Protein AF-A0A6I9YG87-F1 (afdb_monomer_lite)

Organism: NCBI:txid35019

Secondary structure (DSSP, 8-state):
--SSSEEEEEEEEEEEEE---TT-----S--EEEEEEEETTB--TTSEEEEEEEPPTT-S-EEEEEEEEEEE-TT--EEEEEEE-SSS-EEEPTT-EEEEEEEE-

Sequence (105 aa):
MAPVSGYYIFSARLYVVPQIHPTRYQSRARDRLRLLICVESLCRQKSSLETVRSLDKTSEYFTISVSGILFLQAGQYASVFIDNATGSSFIVRSGSDFRGVLLGI

Radius of gyration: 15.73 Å; chains: 1; bounding box: 34×26×47 Å

pLDDT: mean 88.2, std 13.2, range [50.22, 98.25]

InterPro domains:
  IPR001073 C1q domain [PS50871] (1-105)
  IPR008983 Tumour necrosis factor-like domain superfamily [G3DSA:2.60.120.40] (1-104)
  IPR008983 Tumour necrosis factor-like domain superfamily [SSF49842] (2-103)
  IPR052136 Adipolin/Erythroferrone-related [PTHR24019] (2-105)

Structure (mmCIF, N/CA/C/O backbone):
data_AF-A0A6I9YG87-F1
#
_entry.id   AF-A0A6I9YG87-F1
#
loop_
_atom_site.group_PDB
_atom_site.id
_atom_site.type_symbol
_atom_site.label_atom_id
_atom_site.label_alt_id
_atom_site.label_comp_id
_atom_site.label_asym_id
_atom_site.label_entity_id
_atom_site.label_seq_id
_atom_site.pdbx_PDB_ins_code
_atom_site.Cartn_x
_atom_site.Cartn_y
_atom_site.Cartn_z
_atom_site.occupancy
_atom_site.B_iso_or_equiv
_atom_site.auth_seq_id
_atom_site.auth_comp_id
_atom_site.auth_asym_id
_atom_site.auth_atom_id
_atom_site.pdbx_PDB_model_num
ATOM 1 N N . MET A 1 1 ? -12.079 -1.415 4.695 1.00 91.75 1 MET A N 1
ATOM 2 C CA . MET A 1 1 ? -12.349 -0.549 5.862 1.00 91.75 1 MET A CA 1
ATOM 3 C C . MET A 1 1 ? -12.111 -1.355 7.125 1.00 91.75 1 MET A C 1
ATOM 5 O O . MET A 1 1 ? -12.330 -2.562 7.098 1.00 91.75 1 MET A O 1
ATOM 9 N N . ALA A 1 2 ? -11.623 -0.717 8.183 1.00 96.31 2 ALA A N 1
ATOM 10 C CA . ALA A 1 2 ? -11.376 -1.321 9.481 1.00 96.31 2 ALA A CA 1
ATOM 11 C C . ALA A 1 2 ? -12.713 -1.543 10.203 1.00 96.31 2 ALA A C 1
ATOM 13 O O . ALA A 1 2 ? -13.439 -0.571 10.428 1.00 96.31 2 ALA A O 1
ATOM 14 N N . PRO A 1 3 ? -13.063 -2.791 10.560 1.00 95.94 3 PRO A N 1
ATOM 15 C CA . PRO A 1 3 ? -14.302 -3.068 11.284 1.00 95.94 3 PRO A CA 1
ATOM 16 C C . PRO A 1 3 ? -14.259 -2.556 12.729 1.00 95.94 3 PRO A C 1
ATOM 18 O O . PRO A 1 3 ? -15.291 -2.200 13.286 1.00 95.94 3 PRO A O 1
ATOM 21 N N . VAL A 1 4 ? -13.067 -2.503 13.330 1.00 97.50 4 VAL A N 1
ATOM 22 C CA . VAL A 1 4 ? -12.837 -2.045 14.706 1.00 97.50 4 VAL A CA 1
ATOM 23 C C . VAL A 1 4 ? -11.617 -1.135 14.769 1.00 97.50 4 VAL A C 1
ATOM 25 O O . VAL A 1 4 ? -10.722 -1.234 13.926 1.00 97.50 4 VAL A O 1
ATOM 28 N N . SER A 1 5 ? -11.567 -0.264 15.775 1.00 98.25 5 SER A N 1
ATOM 29 C CA . SER A 1 5 ? -10.358 0.507 16.063 1.00 98.25 5 SER A CA 1
ATOM 30 C C . SER A 1 5 ? -9.269 -0.416 16.611 1.00 98.25 5 SER A C 1
ATOM 32 O O . SER A 1 5 ? -9.560 -1.239 17.475 1.00 98.25 5 SER A O 1
ATOM 34 N N . GLY A 1 6 ? -8.039 -0.293 16.121 1.00 97.62 6 GLY A N 1
ATOM 35 C CA . GLY A 1 6 ? -6.926 -1.115 16.589 1.00 97.62 6 GLY A CA 1
ATOM 36 C C . GLY A 1 6 ? -5.679 -1.019 15.718 1.00 97.62 6 GLY A C 1
ATOM 37 O O . GLY A 1 6 ? -5.630 -0.291 14.722 1.00 97.62 6 GLY A O 1
ATOM 38 N N . TYR A 1 7 ? -4.662 -1.783 16.096 1.00 97.75 7 TYR A N 1
ATOM 39 C CA . TYR A 1 7 ? -3.416 -1.945 15.360 1.00 97.75 7 TYR A CA 1
ATOM 40 C C . TYR A 1 7 ? -3.553 -3.050 14.319 1.00 97.75 7 TYR A C 1
ATOM 42 O O . TYR A 1 7 ? -3.827 -4.206 14.640 1.00 97.75 7 TYR A O 1
ATOM 50 N N . TYR A 1 8 ? -3.301 -2.703 13.063 1.00 97.88 8 TYR A N 1
ATOM 51 C CA . TYR A 1 8 ? -3.323 -3.625 11.939 1.00 97.88 8 TYR A CA 1
ATOM 52 C C . TYR A 1 8 ? -1.914 -3.772 11.374 1.00 97.88 8 TYR A C 1
ATOM 54 O O . TYR A 1 8 ? -1.237 -2.774 11.115 1.00 97.88 8 TYR A O 1
ATOM 62 N N . ILE A 1 9 ? -1.478 -5.011 11.144 1.00 97.81 9 ILE A N 1
ATOM 63 C CA . ILE A 1 9 ? -0.298 -5.278 10.323 1.00 97.81 9 ILE A CA 1
ATOM 64 C C . ILE A 1 9 ? -0.708 -5.261 8.859 1.00 97.81 9 ILE A C 1
ATOM 66 O O . ILE A 1 9 ? -1.599 -6.000 8.444 1.00 97.81 9 ILE A O 1
ATOM 70 N N . PHE A 1 10 ? -0.053 -4.416 8.076 1.00 98.19 10 PHE A N 1
ATOM 71 C CA . PHE A 1 10 ? -0.240 -4.329 6.639 1.00 98.19 10 PHE A CA 1
ATOM 72 C C . PHE A 1 10 ? 0.979 -4.856 5.903 1.00 98.19 10 PHE A C 1
ATOM 74 O O . PHE A 1 10 ? 2.114 -4.674 6.344 1.00 98.19 10 PHE A O 1
ATOM 81 N N . SER A 1 11 ? 0.730 -5.452 4.742 1.00 98.12 11 SER A N 1
ATOM 82 C CA . SER A 1 11 ? 1.756 -5.819 3.776 1.00 98.12 11 SER A CA 1
ATOM 83 C C . SER A 1 11 ? 1.261 -5.517 2.369 1.00 98.12 11 SER A C 1
ATOM 85 O O . SER A 1 11 ? 0.125 -5.842 2.028 1.00 98.12 11 SER A O 1
ATOM 87 N N . ALA A 1 12 ? 2.107 -4.888 1.561 1.00 98.25 12 ALA A N 1
ATOM 88 C CA . ALA A 1 12 ? 1.898 -4.734 0.129 1.00 98.25 12 ALA A CA 1
ATOM 89 C C . ALA A 1 12 ? 3.147 -5.216 -0.602 1.00 98.25 12 ALA A C 1
ATOM 91 O O . ALA A 1 12 ? 4.264 -4.830 -0.246 1.00 98.25 12 ALA A O 1
ATOM 92 N N . ARG 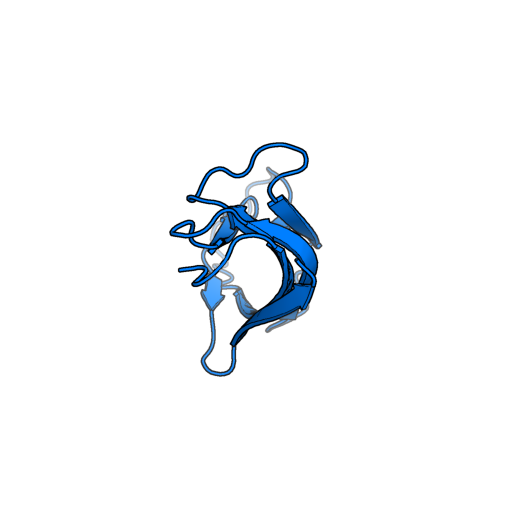A 1 13 ? 2.959 -6.026 -1.639 1.00 97.62 13 ARG A N 1
ATOM 93 C CA . ARG A 1 13 ?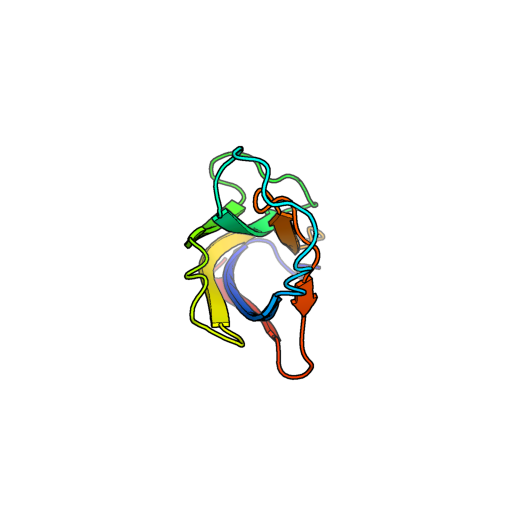 4.023 -6.523 -2.509 1.00 97.62 13 ARG A CA 1
ATOM 94 C C . ARG A 1 13 ? 3.590 -6.361 -3.951 1.00 97.62 13 ARG A C 1
ATOM 96 O O . ARG A 1 13 ? 2.625 -6.973 -4.395 1.00 97.62 13 ARG A O 1
ATOM 103 N N . LEU A 1 14 ? 4.329 -5.542 -4.685 1.00 96.19 14 LEU A N 1
ATOM 104 C CA . LEU A 1 14 ? 4.034 -5.236 -6.075 1.00 96.19 14 LEU A CA 1
ATOM 105 C C . LEU A 1 14 ? 5.142 -5.763 -6.979 1.00 96.19 14 LEU A C 1
ATOM 107 O O . LEU A 1 14 ? 6.324 -5.499 -6.747 1.00 96.19 14 LEU A O 1
ATOM 111 N N . TYR A 1 15 ? 4.740 -6.477 -8.024 1.00 94.25 15 TYR A N 1
ATOM 112 C CA . TYR A 1 15 ? 5.608 -6.901 -9.115 1.00 94.25 15 TYR A CA 1
ATOM 113 C C . TYR A 1 15 ? 5.542 -5.848 -10.215 1.00 94.25 15 TYR A C 1
ATOM 115 O O . TYR A 1 15 ? 4.486 -5.638 -10.814 1.00 94.25 15 TYR A O 1
ATOM 123 N N . VAL A 1 16 ? 6.655 -5.166 -10.459 1.00 91.94 16 VAL A N 1
ATOM 124 C CA . VAL A 1 16 ? 6.720 -3.990 -11.326 1.00 91.94 16 VAL A CA 1
ATOM 125 C C . VAL A 1 16 ? 7.597 -4.275 -12.539 1.00 91.94 16 VAL A C 1
ATOM 127 O O . VAL A 1 16 ? 8.715 -4.772 -12.409 1.00 91.94 16 VAL A O 1
ATOM 130 N N . VAL A 1 17 ? 7.081 -3.935 -13.718 1.00 89.50 17 VAL A N 1
ATOM 131 C CA . VAL A 1 17 ? 7.779 -4.029 -15.005 1.00 89.50 17 VAL A CA 1
ATOM 132 C C . VAL A 1 17 ? 7.974 -2.612 -15.549 1.00 89.50 17 VAL A C 1
ATOM 134 O O . VAL A 1 17 ? 6.981 -1.976 -15.922 1.00 89.50 17 VAL A O 1
ATOM 137 N N . PRO A 1 18 ? 9.208 -2.081 -15.575 1.00 84.12 18 PRO A N 1
ATOM 138 C CA . PRO A 1 18 ? 9.500 -0.792 -16.195 1.00 84.12 18 PRO A CA 1
ATOM 139 C C . PRO A 1 18 ? 9.194 -0.821 -17.695 1.00 84.12 18 PRO A C 1
ATOM 141 O O . PRO A 1 18 ? 9.567 -1.761 -18.391 1.00 84.12 18 PRO A O 1
ATOM 144 N N . GLN A 1 19 ? 8.568 0.229 -18.223 1.00 79.69 19 GLN A N 1
ATOM 145 C CA . GLN A 1 19 ? 8.455 0.429 -19.667 1.00 79.69 19 GLN A CA 1
ATOM 146 C C . GLN A 1 19 ? 9.606 1.317 -20.139 1.00 79.69 19 GLN A C 1
ATOM 148 O O . GLN A 1 19 ? 9.464 2.533 -20.304 1.00 79.69 19 GLN A O 1
ATOM 153 N N . ILE A 1 20 ? 10.771 0.699 -20.334 1.00 68.31 20 ILE A N 1
ATOM 154 C CA . ILE A 1 20 ? 11.975 1.392 -20.797 1.00 68.31 20 ILE A CA 1
ATOM 155 C C . ILE A 1 20 ? 11.751 1.831 -22.248 1.00 68.31 20 ILE A C 1
ATOM 157 O O . ILE A 1 20 ? 11.751 1.014 -23.164 1.00 68.31 20 ILE A O 1
ATOM 161 N N . HIS A 1 21 ? 11.556 3.133 -22.459 1.00 60.56 21 HIS A N 1
ATOM 162 C CA . HIS A 1 21 ? 11.530 3.721 -23.795 1.00 60.56 21 HIS A CA 1
ATOM 163 C C . HIS A 1 21 ? 12.934 4.235 -24.153 1.00 60.56 21 HIS A C 1
ATOM 165 O O . HIS A 1 21 ? 13.487 5.045 -23.404 1.00 60.56 21 HIS A O 1
ATOM 171 N N . PRO A 1 22 ? 13.516 3.833 -25.299 1.00 53.88 22 PRO A N 1
ATOM 172 C CA . PRO A 1 22 ? 14.879 4.214 -25.686 1.00 53.88 22 PRO A CA 1
ATOM 173 C C . PRO A 1 22 ? 15.054 5.709 -26.027 1.00 53.88 22 PRO A C 1
ATOM 175 O O . PRO A 1 22 ? 16.173 6.162 -26.247 1.0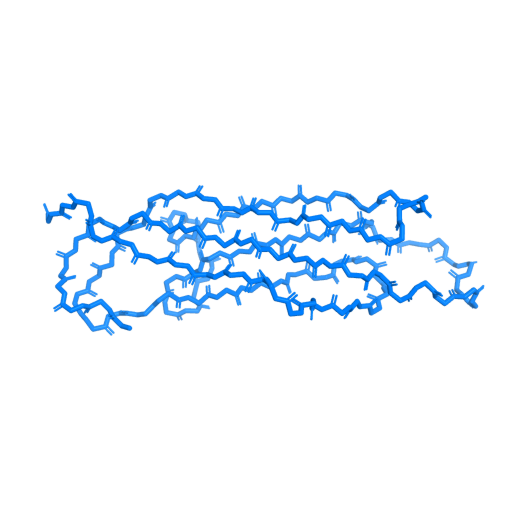0 53.88 22 PRO A O 1
ATOM 178 N N . THR A 1 23 ? 13.981 6.505 -26.067 1.00 53.19 23 THR A N 1
ATOM 179 C CA . THR A 1 23 ? 13.977 7.861 -26.647 1.00 53.19 23 THR A CA 1
ATOM 180 C C . THR A 1 23 ? 14.148 9.024 -25.665 1.00 53.19 23 THR A C 1
ATOM 182 O O . THR A 1 23 ? 14.076 10.176 -26.088 1.00 53.19 23 THR A O 1
ATOM 185 N N . ARG A 1 24 ? 14.433 8.798 -24.376 1.00 53.59 24 ARG A N 1
ATOM 186 C CA . ARG A 1 24 ? 14.764 9.898 -23.443 1.00 53.59 24 ARG A CA 1
ATOM 187 C C . ARG A 1 24 ? 16.111 9.700 -22.763 1.00 53.59 24 ARG A C 1
ATOM 189 O O . ARG A 1 24 ? 16.220 9.553 -21.552 1.00 53.59 24 ARG A O 1
ATOM 196 N N . TYR A 1 25 ? 17.158 9.807 -23.578 1.00 50.22 25 TYR A N 1
ATOM 197 C CA . TYR A 1 25 ? 18.528 10.116 -23.158 1.00 50.22 25 TYR A CA 1
ATOM 198 C C . TYR A 1 25 ? 18.632 11.583 -22.690 1.00 50.22 25 TYR A C 1
ATOM 200 O O . TYR A 1 25 ? 19.427 12.373 -23.189 1.00 50.22 25 TYR A O 1
ATOM 208 N N . GLN A 1 26 ? 17.772 11.998 -21.762 1.00 51.25 26 GLN A N 1
ATOM 209 C CA . GLN A 1 26 ? 17.900 13.285 -21.094 1.00 51.25 26 GLN A CA 1
ATOM 210 C C . GLN A 1 26 ? 17.962 13.019 -19.603 1.00 51.25 26 GLN A C 1
ATOM 212 O O . GLN A 1 26 ? 16.975 12.690 -18.955 1.00 51.25 26 GLN A O 1
ATOM 217 N N . SER A 1 27 ? 19.190 13.124 -19.099 1.00 62.41 27 SER A N 1
ATOM 218 C CA . SER A 1 27 ? 19.519 13.354 -17.699 1.00 62.41 27 SER A CA 1
ATOM 219 C C . SER A 1 27 ? 18.391 14.105 -16.990 1.00 62.41 27 SER A C 1
ATOM 221 O O . SER A 1 27 ? 18.126 15.244 -17.376 1.00 62.41 27 SER A O 1
ATOM 223 N N . ARG A 1 28 ? 17.738 13.488 -15.989 1.00 57.66 28 ARG A N 1
ATOM 224 C CA . ARG A 1 28 ? 17.354 14.095 -14.694 1.00 57.66 28 ARG A CA 1
ATOM 225 C C . ARG A 1 28 ? 16.261 13.317 -13.951 1.00 57.66 28 ARG A C 1
ATOM 227 O O . ARG A 1 28 ? 15.367 12.739 -14.547 1.00 57.66 28 ARG A O 1
ATOM 234 N N . ALA A 1 29 ? 16.345 13.486 -12.627 1.00 54.47 29 ALA A N 1
ATOM 235 C CA . ALA A 1 29 ? 15.388 13.165 -11.568 1.00 54.47 29 ALA A CA 1
ATOM 236 C C . ALA A 1 29 ? 15.279 11.681 -11.178 1.00 54.47 29 ALA A C 1
ATOM 238 O O . ALA A 1 29 ? 14.540 10.921 -11.769 1.00 54.47 29 ALA A O 1
ATOM 239 N N . ARG A 1 30 ? 16.031 11.320 -10.124 1.00 62.56 30 ARG A N 1
ATOM 240 C CA . ARG A 1 30 ? 15.788 1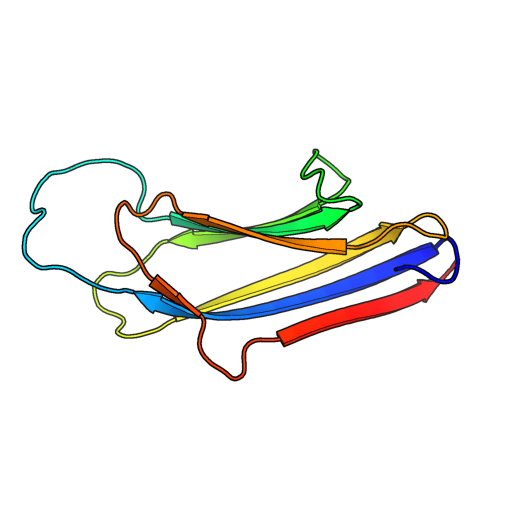0.216 -9.173 1.00 62.56 30 ARG A CA 1
ATOM 241 C C . ARG A 1 30 ? 15.108 8.974 -9.782 1.00 62.56 30 ARG A C 1
ATOM 243 O O . ARG A 1 30 ? 13.896 8.853 -9.690 1.00 62.56 30 ARG A O 1
ATOM 250 N N . ASP A 1 31 ? 15.900 7.995 -10.228 1.00 77.94 31 ASP A N 1
ATOM 251 C CA . ASP A 1 31 ? 15.447 6.633 -10.581 1.00 77.94 31 ASP A CA 1
ATOM 252 C C . ASP A 1 31 ? 14.912 5.890 -9.339 1.00 77.94 31 ASP A C 1
ATOM 254 O O . ASP A 1 31 ? 15.522 4.942 -8.853 1.00 77.94 31 ASP A O 1
ATOM 258 N N . ARG A 1 32 ? 13.818 6.368 -8.741 1.00 87.06 32 ARG A N 1
ATOM 259 C CA . ARG A 1 32 ? 13.272 5.895 -7.468 1.00 87.06 32 ARG A CA 1
ATOM 260 C C . ARG A 1 32 ? 11.769 5.701 -7.590 1.00 87.06 32 ARG A C 1
ATOM 262 O O . ARG A 1 32 ? 11.047 6.585 -8.043 1.00 87.06 32 ARG A O 1
ATOM 269 N N . LEU A 1 33 ? 11.312 4.556 -7.110 1.00 91.12 33 LEU A N 1
ATOM 270 C CA . LEU A 1 33 ? 9.912 4.275 -6.842 1.00 91.12 33 LEU A CA 1
ATOM 271 C C . LEU A 1 33 ? 9.706 4.203 -5.344 1.00 91.12 33 LEU A C 1
ATOM 273 O O . LEU A 1 33 ? 10.484 3.567 -4.629 1.00 91.12 33 LEU A O 1
ATOM 277 N N . ARG A 1 34 ? 8.641 4.839 -4.871 1.00 94.31 34 ARG A N 1
ATOM 278 C CA . ARG A 1 34 ? 8.236 4.768 -3.473 1.00 94.31 34 ARG A CA 1
ATOM 279 C C . ARG A 1 34 ? 6.867 4.118 -3.390 1.00 94.31 34 ARG A C 1
ATOM 281 O O . ARG A 1 34 ? 5.913 4.605 -3.983 1.00 94.31 34 ARG A O 1
ATOM 288 N N . LEU A 1 35 ? 6.789 3.011 -2.662 1.00 96.50 35 LEU A N 1
ATOM 289 C CA . LEU A 1 35 ? 5.539 2.321 -2.361 1.00 96.50 35 LEU A CA 1
ATOM 290 C C . LEU A 1 35 ? 5.088 2.751 -0.969 1.00 96.50 35 LEU A C 1
ATOM 292 O O . LEU A 1 35 ? 5.874 2.658 -0.024 1.00 96.50 35 LEU A O 1
ATOM 296 N N . LEU A 1 36 ? 3.841 3.205 -0.854 1.00 97.56 36 LEU A N 1
ATOM 297 C CA . LEU A 1 36 ? 3.250 3.659 0.397 1.00 97.56 36 LEU A CA 1
ATOM 298 C C . LEU A 1 36 ? 1.948 2.922 0.711 1.00 97.56 36 LEU A C 1
ATOM 300 O O . LEU A 1 36 ? 1.187 2.577 -0.191 1.00 97.56 36 LEU A O 1
ATOM 304 N N . ILE A 1 37 ? 1.677 2.742 2.001 1.00 98.06 37 ILE A N 1
ATOM 305 C CA . ILE A 1 37 ? 0.362 2.365 2.531 1.00 98.06 37 ILE A CA 1
ATOM 306 C C . ILE A 1 37 ? -0.100 3.506 3.429 1.00 98.06 37 ILE A C 1
ATOM 308 O O . ILE A 1 37 ? 0.615 3.861 4.364 1.00 98.06 37 ILE A O 1
ATOM 312 N N . CYS A 1 38 ? -1.269 4.080 3.154 1.00 97.19 38 CYS A N 1
ATOM 313 C CA . CYS A 1 38 ? -1.753 5.295 3.810 1.00 97.19 38 CYS A CA 1
ATOM 314 C C . CYS A 1 38 ? -3.174 5.111 4.347 1.00 97.19 38 CYS A C 1
ATOM 316 O O . CYS A 1 38 ? -4.036 4.558 3.655 1.00 97.19 38 CYS A O 1
ATOM 318 N N . VAL A 1 39 ? -3.418 5.602 5.564 1.00 97.00 39 VAL A N 1
ATOM 319 C CA . VAL A 1 39 ? -4.755 5.659 6.174 1.00 97.00 39 VAL A CA 1
ATOM 320 C C . VAL A 1 39 ? -5.547 6.810 5.552 1.00 97.00 39 VAL A C 1
ATOM 322 O O . VAL A 1 39 ? -5.012 7.909 5.423 1.00 97.00 39 VAL A O 1
ATOM 325 N N . GLU A 1 40 ? -6.793 6.566 5.139 1.00 95.50 40 GLU A N 1
ATOM 326 C CA . GLU A 1 40 ? -7.682 7.557 4.500 1.00 95.50 40 GLU A CA 1
ATOM 327 C C . GLU A 1 40 ? -7.066 8.245 3.271 1.00 95.50 40 GLU A C 1
ATOM 329 O O . GLU A 1 40 ? -7.349 9.402 2.973 1.00 95.50 40 GLU A O 1
ATOM 334 N N . SER A 1 41 ? -6.148 7.562 2.580 1.00 95.50 41 SER A N 1
ATOM 335 C CA . SER A 1 41 ? -5.354 8.152 1.494 1.00 95.50 41 SER A CA 1
ATOM 336 C C . SER A 1 41 ? -4.527 9.387 1.887 1.00 95.50 41 SER A C 1
ATOM 338 O O . SER A 1 41 ? -4.039 10.122 1.031 1.00 95.50 41 SER A O 1
ATOM 340 N N . LEU A 1 42 ? -4.282 9.581 3.186 1.00 94.62 42 LEU A N 1
ATOM 341 C CA . LEU A 1 42 ? -3.462 10.653 3.742 1.00 94.62 42 LEU A CA 1
ATOM 342 C C . LEU A 1 42 ? -2.090 10.105 4.157 1.00 94.62 42 LEU A C 1
ATOM 344 O O . LEU A 1 42 ? -1.895 9.614 5.271 1.00 94.62 42 LEU A O 1
ATOM 348 N N . CYS A 1 43 ? -1.107 10.221 3.265 1.00 93.00 43 CYS A N 1
ATOM 349 C CA . CYS A 1 43 ? 0.272 9.784 3.507 1.00 93.00 43 CYS A CA 1
ATOM 350 C C . CYS A 1 43 ? 1.054 10.795 4.369 1.00 93.00 43 CYS A C 1
ATOM 352 O O . CYS A 1 43 ? 1.992 11.443 3.904 1.00 93.00 43 CYS A O 1
ATOM 354 N N . ARG A 1 44 ? 0.621 10.991 5.621 1.00 88.62 44 ARG A N 1
ATOM 355 C CA . ARG A 1 44 ? 1.291 11.857 6.603 1.00 88.62 44 ARG A CA 1
ATOM 356 C C . ARG A 1 44 ? 2.299 11.061 7.427 1.00 88.62 44 ARG A C 1
ATOM 358 O O . ARG A 1 44 ? 2.162 9.858 7.637 1.00 88.62 44 ARG A O 1
ATOM 365 N N . GLN A 1 45 ? 3.298 11.761 7.956 1.00 79.44 45 GLN A N 1
ATOM 366 C CA . GLN A 1 45 ? 4.293 11.161 8.839 1.00 79.44 45 GLN A CA 1
ATOM 367 C C . GLN A 1 45 ? 3.601 10.488 10.041 1.00 79.44 45 GLN A C 1
ATOM 369 O O . GLN A 1 45 ? 2.778 11.117 10.702 1.00 79.44 45 GLN A O 1
ATOM 374 N N . LYS A 1 46 ? 3.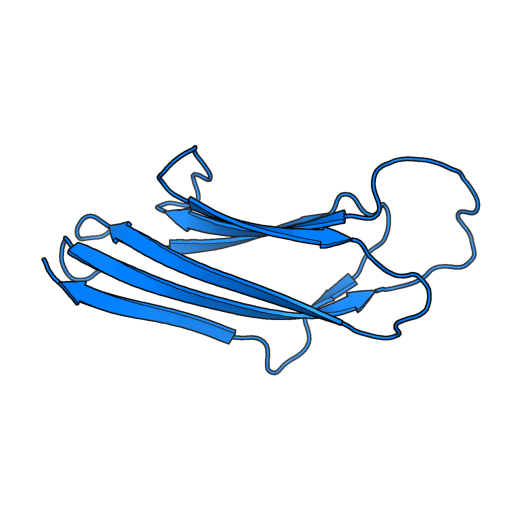953 9.223 10.321 1.00 81.25 46 LYS A N 1
ATOM 375 C CA . LYS A 1 46 ? 3.377 8.337 11.363 1.00 81.25 46 LYS A CA 1
ATOM 376 C C . LYS A 1 46 ? 2.002 7.711 11.069 1.00 81.25 46 LYS A C 1
ATOM 378 O O . LYS A 1 46 ? 1.593 6.842 11.829 1.00 81.25 46 LYS A O 1
ATOM 383 N N . SER A 1 47 ? 1.318 8.080 9.985 1.00 89.50 47 SER A N 1
ATOM 384 C CA . SER A 1 47 ? 0.060 7.436 9.548 1.00 89.50 47 SER A CA 1
ATOM 385 C C . SER A 1 47 ? 0.203 6.714 8.206 1.00 89.50 47 SER A C 1
ATOM 387 O O . SER A 1 47 ? -0.782 6.470 7.503 1.00 89.50 47 SER A O 1
ATOM 389 N N . SER A 1 48 ? 1.440 6.394 7.834 1.00 96.12 48 SER A N 1
ATOM 390 C CA . SER A 1 48 ? 1.760 5.682 6.609 1.00 96.12 48 SER A CA 1
ATOM 391 C C . SER A 1 48 ? 2.974 4.784 6.778 1.00 96.12 48 SER A C 1
ATOM 393 O O . SER A 1 48 ? 3.876 5.067 7.568 1.00 96.12 48 SER A O 1
ATOM 395 N N . LEU A 1 49 ? 3.011 3.728 5.979 1.00 97.06 49 LEU A N 1
ATOM 396 C CA . LEU A 1 49 ? 4.188 2.896 5.771 1.00 97.06 49 LEU A CA 1
ATOM 397 C C . LEU A 1 49 ? 4.785 3.249 4.420 1.00 97.06 49 LEU A C 1
ATOM 399 O O . LEU A 1 49 ? 4.042 3.523 3.481 1.00 97.06 49 LEU A O 1
ATOM 403 N N . GLU A 1 50 ? 6.106 3.207 4.307 1.00 96.38 50 GLU A N 1
ATOM 404 C CA . GLU A 1 50 ? 6.778 3.471 3.043 1.00 96.38 50 GLU A CA 1
ATOM 405 C C . GLU A 1 50 ? 8.022 2.611 2.856 1.00 96.38 50 GLU A C 1
ATOM 407 O O . GLU A 1 50 ? 8.697 2.221 3.807 1.00 96.38 50 GLU A O 1
ATOM 412 N N . THR A 1 51 ? 8.339 2.347 1.597 1.00 96.19 51 THR A N 1
ATOM 413 C CA . THR A 1 51 ? 9.633 1.825 1.171 1.00 96.19 51 THR A CA 1
ATOM 414 C C . THR A 1 51 ? 10.042 2.538 -0.108 1.00 96.19 51 THR A C 1
ATOM 416 O O . THR A 1 51 ? 9.188 2.923 -0.912 1.00 96.19 51 THR A O 1
ATOM 419 N N . VAL A 1 52 ? 11.342 2.722 -0.312 1.00 93.50 52 VAL A N 1
ATOM 420 C CA . VAL A 1 52 ? 11.885 3.345 -1.519 1.00 93.50 52 VAL A CA 1
ATOM 421 C C . VAL A 1 52 ? 12.831 2.363 -2.181 1.00 93.50 52 VAL A C 1
ATOM 423 O O . VAL A 1 52 ? 13.763 1.876 -1.546 1.00 93.50 52 VAL A O 1
ATOM 426 N N . ARG A 1 53 ? 12.626 2.115 -3.472 1.00 89.56 53 ARG A N 1
ATOM 427 C CA . ARG A 1 53 ? 13.503 1.283 -4.289 1.00 89.56 53 ARG A CA 1
ATOM 428 C C . ARG A 1 53 ? 14.055 2.102 -5.445 1.00 89.56 53 ARG A C 1
ATOM 430 O O . ARG A 1 53 ? 13.298 2.779 -6.136 1.00 89.56 53 ARG A O 1
ATOM 437 N N . SER A 1 54 ? 15.365 2.043 -5.640 1.00 84.25 54 SER A N 1
ATOM 438 C CA . SER A 1 54 ? 15.986 2.587 -6.846 1.00 84.25 54 SER A CA 1
ATOM 439 C C . SER A 1 54 ? 15.813 1.601 -8.004 1.00 84.25 54 SER A C 1
ATOM 441 O O . SER A 1 54 ? 15.838 0.391 -7.771 1.00 84.25 54 SER A O 1
ATOM 443 N N . LEU A 1 55 ? 15.605 2.089 -9.228 1.00 76.19 55 LEU A N 1
ATOM 444 C CA . LEU A 1 55 ? 15.581 1.210 -10.396 1.00 76.19 55 LEU A CA 1
ATOM 445 C C . LEU A 1 55 ? 16.992 0.960 -10.888 1.00 76.19 55 LEU A C 1
ATOM 447 O O . LEU A 1 55 ? 17.697 1.883 -11.289 1.00 76.19 55 LEU A O 1
ATOM 451 N N . ASP A 1 56 ? 17.339 -0.316 -10.941 1.00 68.12 56 ASP A N 1
ATOM 452 C CA . ASP A 1 56 ? 18.499 -0.774 -11.680 1.00 68.12 56 ASP A CA 1
ATOM 453 C C . ASP A 1 56 ? 18.082 -0.988 -13.135 1.00 68.12 56 ASP A C 1
ATOM 455 O O . ASP A 1 56 ? 17.189 -1.784 -13.435 1.00 68.12 56 ASP A O 1
ATOM 459 N N . LYS A 1 57 ? 18.733 -0.267 -14.053 1.00 63.25 57 LYS A N 1
ATOM 460 C CA . LYS A 1 57 ? 18.429 -0.273 -15.499 1.00 63.25 57 LYS A CA 1
ATOM 461 C C . LYS A 1 57 ? 18.656 -1.628 -16.183 1.00 63.25 57 LYS A C 1
ATOM 463 O O . LYS A 1 57 ? 18.358 -1.769 -17.362 1.00 63.25 57 LYS A O 1
ATOM 468 N N . THR A 1 58 ? 19.206 -2.599 -15.461 1.00 63.84 58 THR A N 1
ATOM 469 C CA . THR A 1 58 ? 19.517 -3.949 -15.938 1.00 63.84 58 THR A CA 1
ATOM 470 C C . THR A 1 58 ? 18.404 -4.961 -15.677 1.00 63.84 58 THR A C 1
ATOM 472 O O . THR A 1 58 ? 18.434 -6.036 -16.266 1.00 63.84 58 THR A O 1
ATOM 475 N N . SER A 1 59 ? 17.431 -4.655 -14.810 1.00 68.00 59 SER A N 1
ATOM 476 C CA . SER A 1 59 ? 16.381 -5.610 -14.436 1.00 68.00 59 SER A CA 1
ATOM 477 C C . SER A 1 59 ? 15.129 -5.427 -15.292 1.00 68.00 59 SER A C 1
ATOM 479 O O . SER A 1 59 ? 14.519 -4.359 -15.277 1.00 68.00 59 SER A O 1
ATOM 481 N N . GLU A 1 60 ? 14.695 -6.482 -15.985 1.00 73.88 60 GLU A N 1
ATOM 482 C CA . GLU A 1 60 ? 13.454 -6.471 -16.783 1.00 73.88 60 GLU A CA 1
ATOM 483 C C . GLU A 1 60 ? 12.189 -6.343 -15.915 1.00 73.88 60 GLU A C 1
ATOM 485 O O . GLU A 1 60 ? 11.161 -5.829 -16.352 1.00 73.88 60 GLU A O 1
ATOM 490 N N . TYR A 1 61 ? 12.259 -6.791 -14.662 1.00 83.25 61 TYR A N 1
ATOM 491 C CA . TYR A 1 61 ? 11.208 -6.643 -13.660 1.00 83.25 61 TYR A CA 1
ATOM 492 C C . TYR A 1 61 ? 11.814 -6.610 -12.258 1.00 83.25 61 TYR A C 1
ATOM 494 O O . TYR A 1 61 ? 12.927 -7.087 -12.037 1.00 83.25 61 TYR A O 1
ATOM 502 N N . PHE A 1 62 ? 11.097 -6.055 -11.286 1.00 88.44 62 PHE A N 1
ATOM 503 C CA . PHE A 1 62 ? 11.515 -6.090 -9.886 1.00 88.44 62 PHE A CA 1
ATOM 504 C C . PHE A 1 62 ? 10.311 -6.092 -8.938 1.00 88.44 62 PHE A C 1
ATOM 506 O O . PHE A 1 62 ? 9.184 -5.780 -9.320 1.00 88.44 62 PHE A O 1
ATOM 513 N N . THR A 1 63 ? 10.565 -6.426 -7.674 1.00 92.38 63 THR A N 1
ATOM 514 C CA . THR A 1 63 ? 9.536 -6.473 -6.628 1.00 92.38 63 THR A CA 1
ATOM 515 C C . THR A 1 63 ? 9.749 -5.353 -5.622 1.00 92.38 63 THR A C 1
ATOM 517 O O . THR A 1 63 ? 10.827 -5.233 -5.048 1.00 92.38 63 THR A O 1
ATOM 520 N N . ILE A 1 64 ? 8.739 -4.540 -5.349 1.00 94.88 64 ILE A N 1
ATOM 521 C CA . ILE A 1 64 ? 8.779 -3.566 -4.252 1.00 94.88 64 ILE A CA 1
ATOM 522 C C . ILE A 1 64 ? 7.767 -3.979 -3.190 1.00 94.88 64 ILE A C 1
ATOM 524 O O . ILE A 1 64 ? 6.631 -4.324 -3.509 1.00 94.88 64 ILE A O 1
ATOM 528 N N . SER A 1 65 ? 8.191 -3.996 -1.928 1.00 97.06 65 SER A N 1
ATOM 529 C CA . SER A 1 65 ? 7.339 -4.441 -0.829 1.00 97.06 65 SER A CA 1
ATOM 530 C C . SER A 1 65 ? 7.523 -3.603 0.419 1.00 97.06 65 SER A C 1
ATOM 532 O O . SER A 1 65 ? 8.653 -3.310 0.810 1.00 97.06 65 SER A O 1
ATOM 534 N N . VAL A 1 66 ? 6.415 -3.288 1.076 1.00 97.56 66 VAL A N 1
ATOM 535 C CA . VAL A 1 66 ? 6.384 -2.608 2.368 1.00 97.56 66 VAL A CA 1
ATOM 536 C C . VAL A 1 66 ? 5.529 -3.418 3.332 1.00 97.56 66 VAL A C 1
ATOM 538 O O . VAL A 1 66 ? 4.511 -3.992 2.947 1.00 97.56 66 VAL A O 1
ATOM 541 N N . SER A 1 67 ? 5.962 -3.487 4.584 1.00 97.50 67 SER A N 1
ATOM 542 C CA . SER A 1 67 ? 5.229 -4.143 5.659 1.00 97.50 67 SER A CA 1
ATOM 543 C C . SER A 1 67 ? 5.413 -3.354 6.943 1.00 97.50 67 SER A C 1
ATOM 545 O O . SER A 1 67 ? 6.476 -2.778 7.167 1.00 97.50 67 SER A O 1
ATOM 547 N N . GLY A 1 68 ? 4.394 -3.334 7.791 1.00 97.00 68 GLY A N 1
ATOM 548 C CA . GLY A 1 68 ? 4.457 -2.627 9.064 1.00 97.00 68 GLY A CA 1
ATOM 549 C C . GLY A 1 68 ? 3.097 -2.506 9.724 1.00 97.00 68 GLY A C 1
ATOM 550 O O . GLY A 1 68 ? 2.108 -3.046 9.234 1.00 97.00 68 GLY A O 1
ATOM 551 N N . ILE A 1 69 ? 3.058 -1.806 10.851 1.00 96.88 69 ILE A N 1
ATOM 552 C CA . ILE A 1 69 ? 1.860 -1.680 11.679 1.00 96.88 69 ILE A CA 1
ATOM 553 C C . ILE A 1 69 ? 1.323 -0.254 11.568 1.00 96.88 69 ILE A C 1
ATOM 555 O O . ILE A 1 69 ? 2.089 0.704 11.663 1.00 96.88 69 ILE A O 1
ATOM 559 N N . LEU A 1 70 ? 0.010 -0.119 11.388 1.00 96.69 70 LEU A N 1
ATOM 560 C CA . LEU A 1 70 ? -0.706 1.153 11.461 1.00 96.69 70 LEU A CA 1
ATOM 561 C C . LEU A 1 70 ? -1.912 1.006 12.385 1.00 96.69 70 LEU A C 1
ATOM 563 O O . LEU A 1 70 ? -2.591 -0.020 12.375 1.00 96.69 70 LEU A O 1
ATOM 567 N N . PHE A 1 71 ? -2.188 2.047 13.161 1.00 96.19 71 PHE A N 1
ATOM 568 C CA . PHE A 1 71 ? -3.435 2.143 13.908 1.00 96.19 71 PHE A CA 1
ATOM 569 C C . PHE A 1 71 ? -4.529 2.704 12.996 1.00 96.19 71 PHE A C 1
ATOM 571 O O . PHE A 1 71 ? -4.329 3.749 12.373 1.00 96.19 71 PHE A O 1
ATOM 578 N N . LEU A 1 72 ? -5.670 2.021 12.918 1.00 97.06 72 LEU A N 1
ATOM 579 C CA . LEU A 1 72 ? -6.867 2.508 12.231 1.00 97.06 72 LEU A CA 1
ATOM 580 C C . LEU A 1 72 ? -7.987 2.675 13.252 1.00 97.06 72 LEU A C 1
ATOM 582 O O . LEU A 1 72 ? -8.178 1.820 14.111 1.00 97.06 72 LEU A O 1
ATOM 586 N N . GLN A 1 73 ? -8.751 3.754 13.122 1.00 97.19 73 GLN A N 1
ATOM 587 C CA . GLN A 1 73 ? -10.048 3.900 13.773 1.00 97.19 73 GLN A CA 1
ATOM 588 C C . GLN A 1 73 ? -11.111 3.106 13.003 1.00 97.19 73 GLN A C 1
ATOM 590 O O . GLN A 1 73 ? -10.995 2.908 11.790 1.00 97.19 73 GLN A O 1
ATOM 595 N N . ALA A 1 74 ? -12.164 2.671 13.694 1.00 97.56 74 ALA A N 1
ATOM 596 C CA . ALA A 1 74 ? -13.290 1.996 13.060 1.00 97.56 74 ALA A CA 1
ATOM 597 C C . ALA A 1 74 ? -13.863 2.850 11.913 1.00 97.56 74 ALA A C 1
ATOM 599 O O . ALA A 1 74 ? -14.053 4.058 12.053 1.00 97.56 74 ALA A O 1
ATOM 600 N N . GLY A 1 75 ? -14.101 2.221 10.763 1.00 97.31 75 GLY A N 1
ATOM 601 C CA . GLY A 1 75 ? -14.557 2.884 9.541 1.00 97.31 75 GLY A CA 1
ATOM 602 C C . GLY A 1 75 ? -13.438 3.406 8.635 1.00 97.31 75 GLY A C 1
ATOM 603 O O . GLY A 1 75 ? -13.675 3.542 7.435 1.00 97.31 75 GLY A O 1
ATOM 604 N N . GLN A 1 76 ? -12.215 3.607 9.141 1.00 97.12 76 GLN A N 1
ATOM 605 C CA . GLN A 1 76 ? -11.108 4.062 8.295 1.00 97.12 76 GLN A CA 1
ATOM 606 C C . GLN A 1 76 ? -10.671 2.990 7.291 1.00 97.12 76 GLN A C 1
ATOM 608 O O . GLN A 1 76 ? -10.823 1.788 7.521 1.00 97.12 76 GLN A O 1
ATOM 613 N N . TYR A 1 77 ? -10.084 3.384 6.167 1.00 96.56 77 TYR A N 1
ATOM 614 C CA . TYR A 1 77 ? -9.489 2.474 5.192 1.00 96.56 77 TYR A CA 1
ATOM 615 C C . TYR A 1 77 ? -7.995 2.731 5.000 1.00 96.56 77 TYR A C 1
ATOM 617 O O . TYR A 1 77 ? -7.479 3.818 5.240 1.00 96.56 77 TYR A O 1
ATOM 625 N N . ALA A 1 78 ? -7.294 1.693 4.550 1.00 97.25 78 ALA A N 1
ATOM 626 C CA . ALA A 1 78 ? -5.919 1.789 4.090 1.00 97.25 78 ALA A CA 1
ATOM 627 C C . ALA A 1 78 ? -5.890 1.716 2.561 1.00 97.25 78 ALA A C 1
ATOM 629 O O . ALA A 1 78 ? -6.700 1.024 1.942 1.00 97.25 78 ALA A O 1
ATOM 630 N N . SER A 1 79 ? -4.952 2.434 1.961 1.00 97.06 79 SER A N 1
ATOM 631 C CA . SER A 1 79 ? -4.808 2.585 0.513 1.00 97.06 79 SER A CA 1
ATOM 632 C C . SER A 1 79 ? -3.343 2.463 0.122 1.00 97.06 79 SER A C 1
ATOM 634 O O . SER A 1 79 ? -2.466 2.861 0.887 1.00 97.06 79 SER A O 1
ATOM 636 N N . VAL A 1 80 ? -3.081 1.887 -1.050 1.00 97.31 80 VAL A N 1
ATOM 637 C CA . VAL A 1 80 ? -1.725 1.672 -1.565 1.00 97.31 80 VAL A CA 1
ATOM 638 C C . VAL A 1 80 ? -1.431 2.713 -2.637 1.00 97.31 80 VAL A C 1
ATOM 640 O O . VAL A 1 80 ? -2.194 2.845 -3.590 1.00 97.31 80 VAL A O 1
ATOM 643 N N . PHE A 1 81 ? -0.313 3.422 -2.496 1.00 96.06 81 PHE A N 1
ATOM 644 C CA . PHE A 1 81 ? 0.156 4.420 -3.455 1.00 96.06 81 PHE A CA 1
ATOM 645 C C . PHE A 1 81 ? 1.536 4.062 -3.987 1.00 96.06 81 PHE A C 1
ATOM 647 O O . PHE A 1 81 ? 2.371 3.509 -3.271 1.00 96.06 81 PHE A O 1
ATOM 654 N N . ILE A 1 82 ? 1.785 4.434 -5.240 1.00 94.00 82 ILE A N 1
ATOM 655 C CA . ILE A 1 82 ? 3.116 4.399 -5.836 1.00 94.00 82 ILE A CA 1
ATOM 656 C C . ILE A 1 82 ? 3.451 5.811 -6.295 1.00 94.00 82 ILE A C 1
ATOM 658 O O . ILE A 1 82 ? 2.776 6.357 -7.165 1.00 94.00 82 ILE A O 1
ATOM 662 N N . ASP A 1 83 ? 4.501 6.381 -5.721 1.00 92.50 83 ASP A N 1
ATOM 663 C CA . ASP A 1 83 ? 5.103 7.616 -6.208 1.00 92.50 83 ASP A CA 1
ATOM 664 C C . ASP A 1 83 ? 6.221 7.268 -7.201 1.00 92.50 83 ASP A C 1
ATOM 666 O O . ASP A 1 83 ? 7.175 6.544 -6.880 1.00 92.50 83 ASP A O 1
ATOM 670 N N . ASN A 1 84 ? 6.043 7.739 -8.436 1.00 90.25 84 ASN A N 1
ATOM 671 C CA . ASN A 1 84 ? 6.883 7.435 -9.584 1.00 90.25 84 ASN A CA 1
ATOM 672 C C . ASN A 1 84 ? 7.781 8.616 -9.935 1.00 90.25 84 ASN A C 1
ATOM 674 O O . ASN A 1 84 ? 7.443 9.437 -10.787 1.00 90.25 84 ASN A O 1
ATOM 678 N N . ALA A 1 85 ? 8.963 8.656 -9.329 1.00 88.38 85 ALA A N 1
ATOM 679 C CA . ALA A 1 85 ? 9.957 9.676 -9.636 1.00 88.38 85 ALA A CA 1
ATOM 680 C C . ALA A 1 85 ? 10.875 9.299 -10.814 1.00 88.38 85 ALA A C 1
ATOM 682 O O . ALA A 1 85 ? 11.766 10.068 -11.140 1.00 88.38 85 ALA A O 1
ATOM 683 N N . THR A 1 86 ? 10.652 8.153 -11.468 1.00 80.69 86 THR A N 1
ATOM 684 C CA . THR A 1 86 ? 11.584 7.540 -12.438 1.00 80.69 86 THR A CA 1
ATOM 685 C C . THR A 1 86 ? 11.596 8.195 -13.816 1.00 80.69 86 THR A C 1
ATOM 687 O O . THR A 1 86 ? 12.433 7.874 -14.652 1.00 80.69 86 THR A O 1
ATOM 690 N N . GLY A 1 87 ? 10.608 9.044 -14.107 1.00 78.06 87 GLY A N 1
ATOM 691 C CA . GLY A 1 87 ? 10.434 9.649 -15.429 1.00 78.06 87 GLY A CA 1
ATOM 692 C C . GLY A 1 87 ? 9.949 8.689 -16.528 1.00 78.06 87 GLY A C 1
ATOM 693 O O . GLY A 1 87 ? 9.803 9.117 -17.673 1.00 78.06 87 GLY A O 1
ATOM 694 N N . SER A 1 88 ? 9.663 7.423 -16.200 1.00 80.06 88 SER A N 1
ATOM 695 C CA . SER A 1 88 ? 9.148 6.406 -17.128 1.00 80.06 88 SER A CA 1
ATOM 696 C C . SER A 1 88 ? 7.874 5.745 -16.599 1.00 80.06 88 SER A C 1
ATOM 698 O O . SER A 1 88 ? 7.626 5.723 -15.392 1.00 80.06 88 SER A O 1
ATOM 700 N N . SER A 1 89 ? 7.030 5.227 -17.493 1.00 86.38 89 SER A N 1
ATOM 701 C CA . SER A 1 89 ? 5.879 4.414 -17.099 1.00 86.38 89 SER A CA 1
ATOM 702 C C . SER A 1 89 ? 6.326 3.025 -16.637 1.00 86.38 89 SER A C 1
ATOM 704 O O . SER A 1 89 ? 7.393 2.527 -16.996 1.00 86.38 89 SER A O 1
ATOM 706 N N . PHE A 1 90 ? 5.491 2.374 -15.836 1.00 88.31 90 PHE A N 1
ATOM 707 C CA . PHE A 1 90 ? 5.672 0.983 -15.439 1.00 88.31 90 PHE A CA 1
ATOM 708 C C . PHE A 1 90 ? 4.317 0.281 -15.400 1.00 88.31 90 PHE A C 1
ATOM 710 O O . PHE A 1 90 ? 3.268 0.923 -15.352 1.00 88.31 90 PHE A O 1
ATOM 717 N N . ILE A 1 91 ? 4.346 -1.047 -15.392 1.00 91.75 91 ILE A N 1
ATOM 718 C CA . ILE A 1 91 ? 3.167 -1.894 -15.238 1.00 91.75 91 ILE A CA 1
ATOM 719 C C . ILE A 1 91 ? 3.259 -2.633 -13.905 1.00 91.75 91 ILE A C 1
ATOM 721 O O . ILE A 1 91 ? 4.291 -3.226 -13.592 1.00 91.75 91 ILE A O 1
ATOM 725 N N . VAL A 1 92 ? 2.161 -2.641 -13.146 1.00 93.56 92 VAL A N 1
ATOM 726 C CA . VAL A 1 92 ? 1.981 -3.552 -12.008 1.00 93.56 92 VAL A CA 1
ATOM 727 C C . VAL A 1 92 ? 1.407 -4.863 -12.534 1.00 93.56 92 VAL A C 1
ATOM 729 O O . VAL A 1 92 ? 0.352 -4.881 -13.166 1.00 93.56 92 VAL A O 1
ATOM 732 N N . ARG A 1 93 ? 2.111 -5.969 -12.309 1.00 94.06 93 ARG A N 1
ATOM 733 C CA . ARG A 1 93 ? 1.719 -7.293 -12.801 1.00 94.06 93 ARG A CA 1
ATOM 734 C C . ARG A 1 93 ? 0.691 -7.951 -11.887 1.00 94.06 93 ARG A C 1
ATOM 736 O O . ARG A 1 93 ? 0.675 -7.742 -10.669 1.00 94.06 93 ARG A O 1
ATOM 743 N N . SER A 1 94 ? -0.111 -8.823 -12.495 1.00 91.75 94 SER A N 1
ATOM 744 C CA . SER A 1 94 ? -0.925 -9.807 -11.785 1.00 91.75 94 SER A CA 1
ATOM 745 C C . SER A 1 94 ? -0.050 -10.645 -10.849 1.00 91.75 94 SER A C 1
ATOM 747 O O . SER A 1 94 ? 1.061 -11.024 -11.219 1.00 91.75 94 SER A O 1
ATOM 749 N N . GLY A 1 95 ? -0.551 -10.933 -9.650 1.00 92.25 95 GLY A N 1
ATOM 750 C CA . GLY A 1 95 ? 0.210 -11.582 -8.576 1.00 92.25 95 GLY A CA 1
ATOM 751 C C . GLY A 1 95 ? 0.681 -10.609 -7.497 1.00 92.25 95 GLY A C 1
ATOM 752 O O . GLY A 1 95 ? 1.033 -11.052 -6.411 1.00 92.25 95 GLY A O 1
ATOM 753 N N . SER A 1 96 ? 0.631 -9.300 -7.764 1.00 96.31 96 SER A N 1
ATOM 754 C CA . SER A 1 96 ? 0.800 -8.277 -6.729 1.00 96.31 96 SER A CA 1
ATOM 755 C C . SER A 1 96 ? -0.312 -8.384 -5.685 1.00 96.31 96 SER A C 1
ATOM 757 O O . SER A 1 96 ? -1.457 -8.677 -6.035 1.00 96.31 96 SER A O 1
ATOM 759 N N . ASP A 1 97 ? 0.006 -8.130 -4.420 1.00 97.44 97 ASP A N 1
ATOM 760 C CA . ASP A 1 97 ? -0.930 -8.292 -3.314 1.00 97.44 97 ASP A CA 1
ATOM 761 C C . ASP A 1 97 ? -0.856 -7.152 -2.293 1.00 97.44 97 ASP A C 1
ATOM 763 O O . ASP A 1 97 ? 0.162 -6.473 -2.134 1.00 97.44 97 ASP A O 1
ATOM 767 N N . PHE A 1 98 ? -1.982 -6.940 -1.616 1.00 97.56 98 PHE A N 1
ATOM 768 C CA . PHE A 1 98 ? -2.126 -6.030 -0.490 1.00 97.56 98 PHE A CA 1
ATOM 769 C C . PHE A 1 98 ? -3.045 -6.669 0.545 1.00 97.56 98 PHE A C 1
ATOM 771 O O . PHE A 1 98 ? -4.124 -7.164 0.208 1.00 97.56 98 PHE A O 1
ATOM 778 N N . ARG A 1 99 ? -2.608 -6.687 1.804 1.00 97.19 99 ARG A N 1
ATOM 779 C CA . ARG A 1 99 ? -3.318 -7.330 2.911 1.00 97.19 99 ARG A CA 1
ATOM 780 C C . ARG A 1 99 ? -3.167 -6.523 4.194 1.00 97.19 99 ARG A C 1
ATOM 782 O O . ARG A 1 99 ? -2.165 -5.837 4.393 1.00 97.19 99 ARG A O 1
ATOM 789 N N . GLY A 1 100 ? -4.159 -6.650 5.069 1.00 96.81 100 GLY A N 1
ATOM 790 C CA . GLY A 1 100 ? -4.166 -6.083 6.413 1.00 96.81 100 GLY A CA 1
ATOM 791 C C . GLY A 1 100 ? -4.810 -7.056 7.396 1.00 96.81 100 GLY A C 1
ATOM 792 O O . GLY A 1 100 ? -5.852 -7.628 7.081 1.00 96.81 100 GLY A O 1
ATOM 793 N N . VAL A 1 101 ? -4.198 -7.257 8.563 1.00 97.12 101 VAL A N 1
ATOM 794 C CA . VAL A 1 101 ? -4.693 -8.159 9.617 1.00 97.12 101 VAL A CA 1
ATOM 795 C C . VAL A 1 101 ? -4.694 -7.421 10.951 1.00 97.12 101 VAL A C 1
ATOM 797 O O . VAL A 1 101 ? -3.711 -6.767 11.289 1.00 97.12 101 VAL A O 1
ATOM 800 N N . LEU A 1 102 ? -5.791 -7.517 11.707 1.0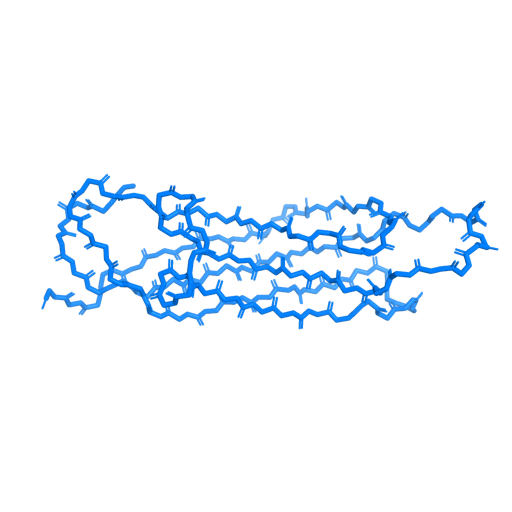0 97.44 102 LEU A N 1
ATOM 801 C CA . LEU A 1 102 ? -5.878 -6.969 13.061 1.00 97.44 102 LEU A CA 1
ATOM 802 C C . LEU A 1 102 ? -4.920 -7.734 13.985 1.00 97.44 102 LEU A C 1
ATOM 804 O O . LEU A 1 102 ? -5.013 -8.955 14.090 1.00 97.44 102 LEU A O 1
ATOM 808 N N . LEU A 1 103 ? -4.017 -7.017 14.648 1.00 96.75 103 LEU A N 1
ATOM 809 C CA . LEU A 1 103 ? -3.107 -7.574 15.649 1.00 96.75 103 LEU A CA 1
ATOM 810 C C . LEU A 1 103 ? -3.656 -7.442 17.069 1.00 96.75 103 LEU A C 1
ATOM 812 O O . LEU A 1 103 ? -3.454 -8.328 17.893 1.00 96.75 103 LEU A O 1
ATOM 816 N N . GLY A 1 104 ? -4.317 -6.324 17.359 1.00 93.88 104 GLY A N 1
ATOM 817 C CA . GLY A 1 104 ? -4.805 -5.999 18.693 1.00 93.88 104 GLY A CA 1
ATOM 818 C C . GLY A 1 104 ? -5.536 -4.664 18.708 1.00 93.88 104 GLY A C 1
ATOM 819 O O . GLY A 1 104 ? -5.401 -3.871 17.774 1.00 93.88 104 GLY A O 1
ATOM 820 N N . ILE A 1 105 ? -6.324 -4.452 19.757 1.00 92.75 105 ILE A N 1
ATOM 821 C CA . ILE A 1 105 ? -7.114 -3.237 19.988 1.00 92.75 105 ILE A CA 1
ATOM 822 C C . ILE A 1 105 ? -6.374 -2.264 20.903 1.00 92.75 105 ILE A C 1
ATOM 824 O O . ILE A 1 105 ? -5.702 -2.745 21.842 1.00 92.75 105 ILE A O 1
#

Foldseek 3Di:
DAQAWAKKKKKWKWKKFFPDDPPPPDDDWFQKKKKKKAKQPDPDPQRMWIDMDHDDPPDRIDMDMTIDMHTDHHPIDIDMDMDGRNPTDMDTDPPIDIDMDGPGD